Protein AF-A0A7V5A9C6-F1 (afdb_monomer_lite)

Foldseek 3Di:
DDDPDDPPVVVVVVVPPPPPPPPDPQKDFPDWDCFPPNAWTKTKMAGAHPDAFFWDQQAQPFDFDCPDHPPGDGPDGHHPDDCRGTHTGGDIDMDTDPPRLPRYPPVCVVVD

Structure (mmCIF, N/CA/C/O backbone):
data_AF-A0A7V5A9C6-F1
#
_entry.id   AF-A0A7V5A9C6-F1
#
loop_
_atom_site.group_PDB
_atom_site.id
_atom_site.type_symbol
_atom_site.label_atom_id
_atom_site.label_alt_id
_atom_site.label_comp_id
_atom_site.label_asym_id
_atom_site.label_entity_id
_atom_site.label_seq_id
_atom_site.pdbx_PDB_ins_code
_atom_site.Cartn_x
_atom_site.Cartn_y
_atom_site.Cartn_z
_atom_site.occupancy
_atom_site.B_iso_or_equiv
_atom_site.auth_seq_id
_atom_site.auth_comp_id
_atom_site.auth_asym_id
_atom_site.auth_atom_id
_atom_site.pdbx_PDB_model_num
ATOM 1 N N . MET A 1 1 ? -49.536 37.762 32.668 1.00 52.47 1 MET A N 1
ATOM 2 C CA . MET A 1 1 ? -48.126 37.530 33.047 1.00 52.47 1 MET A CA 1
ATOM 3 C C . MET A 1 1 ? -47.794 36.062 32.801 1.00 52.47 1 MET A C 1
ATOM 5 O O . MET A 1 1 ? -48.203 35.228 33.588 1.00 52.47 1 MET A O 1
ATOM 9 N N . ALA A 1 2 ? -47.131 35.751 31.684 1.00 46.41 2 ALA A N 1
ATOM 10 C CA . ALA A 1 2 ? -46.465 34.472 31.407 1.00 46.41 2 ALA A CA 1
ATOM 11 C C . ALA A 1 2 ? -45.445 34.745 30.285 1.00 46.41 2 ALA A C 1
ATOM 13 O O . ALA A 1 2 ? -45.824 35.259 29.235 1.00 46.41 2 ALA A O 1
ATOM 14 N N . ARG A 1 3 ? -44.147 34.530 30.535 1.00 52.09 3 ARG A N 1
ATOM 15 C CA . ARG A 1 3 ? -43.073 34.808 29.561 1.00 52.09 3 ARG A CA 1
ATOM 16 C C . ARG A 1 3 ? -42.928 33.600 28.620 1.00 52.09 3 ARG A C 1
ATOM 18 O O . ARG A 1 3 ? -42.736 32.498 29.131 1.00 52.09 3 ARG A O 1
ATOM 25 N N . PRO A 1 4 ? -42.974 33.762 27.286 1.00 51.38 4 PRO A N 1
ATOM 26 C CA . PRO A 1 4 ? -42.681 32.674 26.360 1.00 51.38 4 PRO A CA 1
ATOM 27 C C . PRO A 1 4 ? -41.157 32.548 26.232 1.00 51.38 4 PRO A C 1
ATOM 29 O O . PRO A 1 4 ? -40.511 33.445 25.701 1.00 51.38 4 PRO A O 1
ATOM 32 N N . GLY A 1 5 ? -40.547 31.484 26.761 1.00 56.78 5 GLY A N 1
ATOM 33 C CA . GLY A 1 5 ? -39.080 31.388 26.715 1.00 56.78 5 GLY A CA 1
ATOM 34 C C . GLY A 1 5 ? -38.445 30.094 27.216 1.00 56.78 5 GLY A C 1
ATOM 35 O O . GLY A 1 5 ? -37.365 30.160 27.785 1.00 56.78 5 GLY A O 1
ATOM 36 N N . GLY A 1 6 ? -39.096 28.935 27.062 1.00 58.03 6 GLY A N 1
ATOM 37 C CA . GLY A 1 6 ? -38.669 27.719 27.773 1.00 58.03 6 GLY A CA 1
ATOM 38 C C . GLY A 1 6 ? -38.111 26.544 26.964 1.00 58.03 6 GLY A C 1
ATOM 39 O O . GLY A 1 6 ? -37.591 25.631 27.588 1.00 58.03 6 GLY A O 1
ATOM 40 N N . ILE A 1 7 ? -38.240 26.492 25.628 1.00 55.53 7 ILE A N 1
ATOM 41 C CA . ILE A 1 7 ? -38.058 25.206 24.903 1.00 55.53 7 ILE A CA 1
ATOM 42 C C . ILE A 1 7 ? -37.033 25.255 23.749 1.00 55.53 7 ILE A C 1
ATOM 44 O O . ILE A 1 7 ? -36.560 24.214 23.309 1.00 55.53 7 ILE A O 1
ATOM 48 N N . PHE A 1 8 ? -36.584 26.430 23.295 1.00 48.34 8 PHE A N 1
ATOM 49 C CA . PHE A 1 8 ? -35.689 26.514 22.123 1.00 48.34 8 PHE A CA 1
ATOM 50 C C . PHE A 1 8 ? -34.189 26.328 22.422 1.00 48.34 8 PHE A C 1
ATOM 52 O O . PHE A 1 8 ? -33.422 26.015 21.517 1.00 48.34 8 PHE A O 1
ATOM 59 N N . VAL A 1 9 ? -33.756 26.474 23.677 1.00 51.78 9 VAL A N 1
ATOM 60 C CA . VAL A 1 9 ? -32.334 26.393 24.063 1.00 51.78 9 VAL A CA 1
ATOM 61 C C . VAL A 1 9 ? -31.771 24.952 24.129 1.00 51.78 9 VAL A C 1
ATOM 63 O O . VAL A 1 9 ? -30.645 24.760 23.671 1.00 51.78 9 VAL A O 1
ATOM 66 N N . PRO A 1 10 ? -32.489 23.905 24.602 1.00 52.00 10 PRO A N 1
ATOM 67 C CA . PRO A 1 10 ? -31.919 22.552 24.665 1.00 52.00 10 PRO A CA 1
ATOM 68 C C . PRO A 1 10 ? -31.874 21.824 23.308 1.00 52.00 10 PRO A C 1
ATOM 70 O O . PRO A 1 10 ? -31.072 20.909 23.142 1.00 52.00 10 PRO A O 1
ATOM 73 N N . LEU A 1 11 ? -32.684 22.233 22.321 1.00 50.44 11 LEU A N 1
ATOM 74 C CA . LEU A 1 11 ? -32.725 21.585 21.001 1.00 50.44 11 LEU A CA 1
ATOM 75 C C . LEU A 1 11 ? -31.501 21.939 20.133 1.00 50.44 11 LEU A C 1
ATOM 77 O O . LEU A 1 11 ? -31.036 21.113 19.354 1.00 50.44 11 LEU A O 1
ATOM 81 N N . ILE A 1 12 ? -30.940 23.140 20.310 1.00 53.06 12 ILE A N 1
ATOM 82 C CA . ILE A 1 12 ? -29.739 23.601 19.591 1.00 53.06 12 ILE A CA 1
ATOM 83 C C . ILE A 1 12 ? -28.460 22.988 20.195 1.00 53.06 12 ILE A C 1
ATOM 85 O O . ILE A 1 12 ? -27.522 22.690 19.460 1.00 53.06 12 ILE A O 1
ATOM 89 N N . LEU A 1 13 ? -28.432 22.701 21.506 1.00 50.47 13 LEU A N 1
ATOM 90 C CA . LEU A 1 13 ? -27.293 22.020 22.142 1.00 50.47 13 LEU A CA 1
ATOM 91 C C . LEU A 1 13 ? -27.164 20.546 21.711 1.00 50.47 13 LEU A C 1
ATOM 93 O O . LEU A 1 13 ? -26.050 20.052 21.560 1.00 50.47 13 LEU A O 1
ATOM 97 N N . ALA A 1 14 ? -28.285 19.856 21.470 1.00 52.69 14 ALA A N 1
ATOM 98 C CA . ALA A 1 14 ? -28.292 18.458 21.028 1.00 52.69 14 ALA A CA 1
ATOM 99 C C . ALA A 1 14 ? -27.794 18.273 19.580 1.00 52.69 14 ALA A C 1
ATOM 101 O O . ALA A 1 14 ? -27.270 17.216 19.243 1.00 52.69 14 ALA A O 1
ATOM 102 N N . PHE A 1 15 ? -27.910 19.305 18.737 1.00 48.50 15 PHE A N 1
ATOM 103 C CA . PHE A 1 15 ? -27.414 19.290 17.354 1.00 48.50 15 PHE A CA 1
ATOM 104 C C . PHE A 1 15 ? -25.913 19.622 17.252 1.00 48.50 15 PHE A C 1
ATOM 106 O O . PHE A 1 15 ? -25.298 19.413 16.212 1.00 48.50 15 PHE A O 1
ATOM 113 N N . SER A 1 16 ? -25.320 20.143 18.334 1.00 53.56 16 SER A N 1
ATOM 114 C CA . SER A 1 16 ? -23.945 20.653 18.363 1.00 53.56 16 SER A CA 1
ATOM 115 C C . SER A 1 16 ? -22.912 19.640 18.866 1.00 53.56 16 SER A C 1
ATOM 117 O O . SER A 1 16 ? -21.743 20.003 19.026 1.00 53.56 16 SER A O 1
ATOM 119 N N . VAL A 1 17 ? -23.295 18.373 19.075 1.00 53.69 17 VAL A N 1
ATOM 120 C CA . VAL A 1 17 ? -22.329 17.267 19.161 1.00 53.69 17 VAL A CA 1
ATOM 121 C C . VAL A 1 17 ? -21.827 17.016 17.740 1.00 53.69 17 VAL A C 1
ATOM 123 O O . VAL A 1 17 ? -22.261 16.105 17.041 1.00 53.69 17 VAL A O 1
ATOM 126 N N . PHE A 1 18 ? -20.974 17.935 17.292 1.00 54.56 18 PHE A N 1
ATOM 127 C CA . PHE A 1 18 ? -20.227 17.868 16.053 1.00 54.56 18 PHE A CA 1
ATOM 128 C C . PHE A 1 18 ? -19.614 16.474 15.944 1.00 54.56 18 PHE A C 1
ATOM 130 O O . PHE A 1 18 ? -18.816 16.059 16.785 1.00 54.56 18 PHE A O 1
ATOM 137 N N . LEU A 1 19 ? -20.027 15.754 14.907 1.00 54.59 19 LEU A N 1
ATOM 138 C CA . LEU A 1 19 ? -19.373 14.560 14.406 1.00 54.59 19 LEU A CA 1
ATOM 139 C C . LEU A 1 19 ? -17.902 14.904 14.150 1.00 54.59 19 LEU A C 1
ATOM 141 O O . LEU A 1 19 ? -17.552 15.426 13.094 1.00 54.59 19 LEU A O 1
ATOM 145 N N . PHE A 1 20 ? -17.029 14.625 15.113 1.00 55.78 20 PHE A N 1
ATOM 146 C CA . PHE A 1 20 ? -15.609 14.498 14.832 1.00 55.78 20 PHE A CA 1
ATOM 147 C C . PHE A 1 20 ? -15.438 13.167 14.100 1.00 55.78 20 PHE A C 1
ATOM 149 O O . PHE A 1 20 ? -15.189 12.133 14.715 1.00 55.78 20 PHE A O 1
ATOM 156 N N . ALA A 1 21 ? -15.637 13.170 12.781 1.00 58.12 21 ALA A N 1
ATOM 157 C CA . ALA A 1 21 ? -15.102 12.109 11.945 1.00 58.12 21 ALA A CA 1
ATOM 158 C C . ALA A 1 21 ? -13.576 12.244 12.011 1.00 58.12 21 ALA A C 1
ATOM 160 O O . ALA A 1 21 ? -12.984 13.105 11.364 1.00 58.12 21 ALA A O 1
ATOM 161 N N . GLN A 1 22 ? -12.943 11.468 12.890 1.00 60.66 22 GLN A N 1
ATOM 162 C CA . GLN A 1 22 ? -11.496 11.349 12.892 1.00 60.66 22 GLN A CA 1
ATOM 163 C C . GLN A 1 22 ? -11.125 10.523 11.664 1.00 60.66 22 GLN A C 1
ATOM 165 O O . GLN A 1 22 ? -11.272 9.303 11.671 1.00 60.66 22 GLN A O 1
ATOM 170 N N . GLU A 1 23 ? -10.694 11.198 10.600 1.00 65.25 23 GLU A N 1
ATOM 171 C CA . GLU A 1 23 ? -10.099 10.544 9.437 1.00 65.25 23 GLU A CA 1
ATOM 172 C C . GLU A 1 23 ? -8.956 9.648 9.927 1.00 65.25 23 GLU A C 1
ATOM 174 O O . GLU A 1 23 ? -7.954 10.125 10.472 1.00 65.25 23 GLU A O 1
ATOM 179 N N . SER A 1 24 ? -9.130 8.329 9.811 1.00 74.75 24 SER A N 1
ATOM 180 C CA . SER A 1 24 ? -8.083 7.385 10.176 1.00 74.75 24 SER A CA 1
ATOM 181 C C . SER A 1 24 ? -7.113 7.291 9.014 1.00 74.75 24 SER A C 1
ATOM 183 O O . SER A 1 24 ? -7.466 6.828 7.927 1.00 74.75 24 SER A O 1
ATOM 185 N N . LEU A 1 25 ? -5.877 7.705 9.246 1.00 87.19 25 LEU A N 1
ATOM 186 C CA . LEU A 1 25 ? -4.819 7.547 8.269 1.00 87.19 25 LEU A CA 1
ATOM 187 C C . LEU A 1 25 ? -4.405 6.065 8.246 1.00 87.19 25 LEU A C 1
ATOM 189 O O . LEU A 1 25 ? -3.629 5.628 9.085 1.00 87.19 25 LEU A O 1
ATOM 193 N N . LEU A 1 26 ? -4.986 5.273 7.337 1.00 95.19 26 LEU A N 1
ATOM 194 C CA . LEU A 1 26 ? -4.834 3.808 7.321 1.00 95.19 26 LEU A CA 1
ATOM 195 C C . LEU A 1 26 ? -3.450 3.340 6.846 1.00 95.19 26 LEU A C 1
ATOM 197 O O . LEU A 1 26 ? -2.973 2.295 7.290 1.00 95.19 26 LEU A O 1
ATOM 201 N N . VAL A 1 27 ? -2.820 4.095 5.944 1.00 95.81 27 VAL A N 1
ATOM 202 C CA . VAL A 1 27 ? -1.490 3.821 5.382 1.00 95.81 27 VAL A CA 1
ATOM 203 C C . VAL A 1 27 ? -0.773 5.147 5.154 1.00 95.81 27 VAL A C 1
ATOM 205 O O . VAL A 1 27 ? -1.350 6.048 4.548 1.00 95.81 27 VAL A O 1
ATOM 208 N N . VAL A 1 28 ? 0.477 5.259 5.600 1.00 95.25 28 VAL A N 1
ATOM 209 C CA . VAL A 1 28 ? 1.341 6.429 5.358 1.00 95.25 28 VAL A CA 1
ATOM 210 C C . VAL A 1 28 ? 2.489 6.069 4.423 1.00 95.25 28 VAL A C 1
ATOM 212 O O . VAL A 1 28 ? 2.937 4.925 4.405 1.00 95.25 28 VAL A O 1
ATOM 215 N N . ILE A 1 29 ? 3.010 7.060 3.698 1.00 94.00 29 ILE A N 1
ATOM 216 C CA . ILE A 1 29 ? 4.356 6.977 3.120 1.00 94.00 29 ILE A CA 1
ATOM 217 C C . ILE A 1 29 ? 5.338 7.243 4.263 1.00 94.00 29 ILE A C 1
ATOM 219 O O . ILE A 1 29 ? 5.324 8.337 4.828 1.00 94.00 29 ILE A O 1
ATOM 223 N N . ASN A 1 30 ? 6.142 6.244 4.627 1.00 94.75 30 ASN A N 1
ATOM 224 C CA . ASN A 1 30 ? 7.138 6.378 5.689 1.00 94.75 30 ASN A CA 1
ATOM 225 C C . ASN A 1 30 ? 8.428 7.017 5.159 1.00 94.75 30 ASN A C 1
ATOM 227 O O . ASN A 1 30 ? 8.965 7.936 5.771 1.00 94.75 30 ASN A O 1
ATOM 231 N N . GLU A 1 31 ? 8.884 6.576 3.988 1.00 91.12 31 GLU A N 1
ATOM 232 C CA . GLU A 1 31 ? 10.069 7.108 3.318 1.00 91.12 31 GLU A CA 1
ATOM 233 C C . GLU A 1 31 ? 9.963 6.857 1.804 1.00 91.12 31 GLU A C 1
ATOM 235 O O . GLU A 1 31 ? 9.244 5.961 1.358 1.00 91.12 31 GLU A O 1
ATOM 240 N N . PHE A 1 32 ? 10.648 7.662 0.994 1.00 88.75 32 PHE A N 1
ATOM 241 C CA . PHE A 1 32 ? 10.823 7.396 -0.431 1.00 88.75 32 PHE A CA 1
ATOM 242 C C . PHE A 1 32 ? 12.175 7.926 -0.909 1.00 88.75 32 PHE A C 1
ATOM 244 O O . PHE A 1 32 ? 12.698 8.907 -0.376 1.00 88.75 32 PHE A O 1
ATOM 251 N N . GLY A 1 33 ? 12.723 7.299 -1.945 1.00 83.81 33 GLY A N 1
ATOM 252 C CA . GLY A 1 33 ? 13.979 7.697 -2.566 1.00 83.81 33 GLY A CA 1
ATOM 253 C C . GLY A 1 33 ? 13.887 7.659 -4.086 1.00 83.81 33 GLY A C 1
ATOM 254 O O . GLY A 1 33 ? 13.261 6.775 -4.658 1.00 83.81 33 GLY A O 1
ATOM 255 N N . GLN A 1 34 ? 14.529 8.621 -4.747 1.00 79.56 34 GLN A N 1
ATOM 256 C CA . GLN A 1 34 ? 14.626 8.698 -6.216 1.00 79.56 34 GLN A CA 1
ATOM 257 C C . GLN A 1 34 ? 15.880 7.982 -6.762 1.00 79.56 34 GLN A C 1
ATOM 259 O O . GLN A 1 34 ? 16.184 8.039 -7.953 1.00 79.56 34 GLN A O 1
ATOM 264 N N . GLY A 1 35 ? 16.658 7.367 -5.866 1.00 76.25 35 GLY A N 1
ATOM 265 C CA . GLY A 1 35 ? 17.939 6.749 -6.179 1.00 76.25 35 GLY A CA 1
ATOM 266 C C . GLY A 1 35 ? 18.918 7.701 -6.881 1.00 76.25 35 GLY A C 1
ATOM 267 O O . GLY A 1 35 ? 19.030 8.875 -6.514 1.00 76.25 35 GLY A O 1
ATOM 268 N N . LYS A 1 36 ? 19.668 7.204 -7.872 1.00 73.06 36 LYS A N 1
ATOM 269 C CA . LYS A 1 36 ? 20.655 7.982 -8.643 1.00 73.06 36 LYS A CA 1
ATOM 270 C C . LYS A 1 36 ? 20.421 7.822 -10.145 1.00 73.06 36 LYS A C 1
ATOM 272 O O . LYS A 1 36 ? 20.629 6.751 -10.708 1.00 73.06 36 LYS A O 1
ATOM 277 N N . GLY A 1 37 ? 20.050 8.919 -10.809 1.00 67.00 37 GLY A N 1
ATOM 278 C CA . GLY A 1 37 ? 19.863 8.952 -12.265 1.00 67.00 37 GLY A CA 1
ATOM 279 C C . GLY A 1 37 ? 18.722 8.059 -12.771 1.00 67.00 37 GLY A C 1
ATOM 280 O O . GLY A 1 37 ? 18.862 7.484 -13.845 1.00 67.00 37 GLY A O 1
ATOM 281 N N . GLY A 1 38 ? 17.644 7.907 -11.989 1.00 65.88 38 GLY A N 1
ATOM 282 C CA . GLY A 1 38 ? 16.478 7.070 -12.321 1.00 65.88 38 GLY A CA 1
ATOM 283 C C . GLY A 1 38 ? 16.627 5.581 -11.979 1.00 65.88 38 GLY A C 1
ATOM 284 O O . GLY A 1 38 ? 15.746 4.788 -12.289 1.00 65.88 38 GLY A O 1
ATOM 285 N N . ASN A 1 39 ? 17.736 5.182 -11.348 1.00 70.50 39 ASN A N 1
ATOM 286 C CA . ASN A 1 39 ? 17.939 3.830 -10.817 1.00 70.50 39 ASN A CA 1
ATOM 287 C C . ASN A 1 39 ? 17.875 3.862 -9.291 1.00 70.50 39 ASN A C 1
ATOM 289 O O . ASN A 1 39 ? 18.366 4.818 -8.690 1.00 70.50 39 ASN A O 1
ATOM 293 N N . GLY A 1 40 ? 17.325 2.818 -8.672 1.00 75.56 40 GLY A N 1
ATOM 294 C CA . GLY A 1 40 ? 17.208 2.697 -7.219 1.00 75.56 40 GLY A CA 1
ATOM 295 C C . GLY A 1 40 ? 16.065 3.515 -6.628 1.00 75.56 40 GLY A C 1
ATOM 296 O O . GLY A 1 40 ? 16.180 3.993 -5.502 1.00 75.56 40 GLY A O 1
ATOM 297 N N . GLU A 1 41 ? 14.991 3.730 -7.387 1.00 83.12 41 GLU A N 1
ATOM 298 C CA . GLU A 1 41 ? 13.782 4.366 -6.868 1.00 83.12 41 GLU A CA 1
ATOM 299 C C . GLU A 1 41 ? 13.004 3.386 -5.996 1.00 83.12 41 GLU A C 1
ATOM 301 O O . GLU A 1 41 ? 12.876 2.197 -6.317 1.00 83.12 41 GLU A O 1
ATOM 306 N N . TRP A 1 42 ? 12.482 3.895 -4.888 1.00 86.81 42 TRP A N 1
ATOM 307 C CA . TRP A 1 42 ? 11.691 3.106 -3.962 1.00 86.81 42 TRP A CA 1
ATOM 308 C C . TRP A 1 42 ? 10.763 3.988 -3.130 1.00 86.81 42 TRP A C 1
ATOM 310 O O . TRP A 1 42 ? 11.004 5.181 -2.928 1.00 86.81 42 TRP A O 1
ATOM 320 N N . VAL A 1 43 ? 9.709 3.370 -2.615 1.00 89.69 43 VAL A N 1
ATOM 321 C CA . VAL A 1 43 ? 8.819 3.944 -1.609 1.00 89.69 43 VAL A CA 1
ATOM 322 C C . VAL A 1 43 ? 8.536 2.898 -0.537 1.00 89.69 43 VAL A C 1
ATOM 324 O O . VAL A 1 43 ? 8.374 1.708 -0.820 1.00 89.69 43 VAL A O 1
ATOM 327 N N . GLU A 1 44 ? 8.477 3.348 0.705 1.00 92.56 44 GLU A N 1
ATOM 328 C CA . GLU A 1 44 ? 8.071 2.547 1.843 1.00 92.56 44 GLU A CA 1
ATOM 329 C C . GLU A 1 44 ? 6.733 3.053 2.371 1.00 92.56 44 GLU A C 1
ATOM 331 O O . GLU A 1 44 ? 6.554 4.235 2.677 1.00 92.56 44 GLU A O 1
ATOM 336 N N . LEU A 1 45 ? 5.785 2.131 2.478 1.00 95.44 45 LEU A N 1
ATOM 337 C CA . LEU A 1 45 ? 4.478 2.365 3.063 1.00 95.44 45 LEU A CA 1
ATOM 338 C C . LEU A 1 45 ? 4.417 1.689 4.430 1.00 95.44 45 LEU A C 1
ATOM 340 O O . LEU A 1 45 ? 4.771 0.517 4.556 1.00 95.44 45 LEU A O 1
ATOM 344 N N . LEU A 1 46 ? 3.900 2.394 5.431 1.00 95.75 46 LEU A N 1
ATOM 345 C CA . LEU A 1 46 ? 3.564 1.815 6.728 1.00 95.75 46 LEU A CA 1
ATOM 346 C C . LEU A 1 46 ? 2.048 1.682 6.844 1.00 95.75 46 LEU A C 1
ATOM 348 O O . LEU A 1 46 ? 1.317 2.674 6.771 1.00 95.75 46 LEU A O 1
ATOM 352 N N . VAL A 1 47 ? 1.573 0.457 7.065 1.00 97.06 47 VAL A N 1
ATOM 353 C CA . VAL A 1 47 ? 0.167 0.192 7.384 1.00 97.06 47 VAL A CA 1
ATOM 354 C C . VAL A 1 47 ? -0.077 0.561 8.842 1.00 97.06 47 VAL A C 1
ATOM 356 O O . VAL A 1 47 ? 0.450 -0.079 9.746 1.00 97.06 47 VAL A O 1
ATOM 359 N N . VAL A 1 48 ? -0.879 1.593 9.083 1.00 95.75 48 VAL A N 1
ATOM 360 C CA . VAL A 1 48 ? -1.208 2.089 10.431 1.00 95.75 48 VAL A CA 1
ATOM 361 C C . VAL A 1 48 ? -2.500 1.447 10.940 1.00 95.75 48 VAL A C 1
ATOM 363 O O . VAL A 1 48 ? -2.595 1.073 12.109 1.00 95.75 48 VAL A O 1
ATOM 366 N N . GLY A 1 49 ? -3.481 1.269 10.050 1.00 94.12 49 GLY A N 1
ATOM 367 C CA . GLY A 1 49 ? -4.801 0.743 10.389 1.00 94.12 49 GLY A CA 1
ATOM 368 C C . GLY A 1 49 ? -5.593 1.646 11.341 1.00 94.12 49 GLY A C 1
ATOM 369 O O . GLY A 1 49 ? -5.316 2.834 11.487 1.00 94.12 49 GLY A O 1
ATOM 370 N N . THR A 1 50 ? -6.613 1.083 11.987 1.00 93.25 50 THR A N 1
ATOM 371 C CA . THR A 1 50 ? -7.473 1.803 12.947 1.00 93.25 50 THR A CA 1
ATOM 372 C C . THR A 1 50 ? -7.018 1.628 14.400 1.00 93.25 50 THR A C 1
ATOM 374 O O . THR A 1 50 ? -7.704 2.071 15.319 1.00 93.25 50 THR A O 1
ATOM 377 N N . GLY A 1 51 ? -5.893 0.945 14.628 1.00 88.44 51 GLY A N 1
ATOM 378 C CA . GLY A 1 51 ? -5.349 0.647 15.953 1.00 88.44 51 GLY A CA 1
ATOM 379 C C . GLY A 1 51 ? -4.585 -0.683 16.017 1.00 88.44 51 GLY A C 1
ATOM 380 O O . GLY A 1 51 ? -4.433 -1.368 14.998 1.00 88.44 51 GLY A O 1
ATOM 381 N N . PRO A 1 52 ? -4.108 -1.078 17.212 1.00 89.44 52 PRO A N 1
ATOM 382 C CA . PRO A 1 52 ? -3.406 -2.344 17.413 1.00 89.44 52 PRO A CA 1
ATOM 383 C C . PRO A 1 52 ? -4.233 -3.544 16.945 1.00 89.44 52 PRO A C 1
ATOM 385 O O . PRO A 1 52 ? -5.448 -3.577 17.134 1.00 89.44 52 PRO A O 1
ATOM 388 N N . CYS A 1 53 ? -3.568 -4.533 16.345 1.00 92.38 53 CYS A N 1
ATOM 389 C CA . CYS A 1 53 ? -4.189 -5.759 15.824 1.00 92.38 53 CYS A CA 1
ATOM 390 C C . CYS A 1 53 ? -5.263 -5.538 14.736 1.00 92.38 53 CYS A C 1
ATOM 392 O O . CYS A 1 53 ? -5.997 -6.470 14.408 1.00 92.38 53 CYS A O 1
ATOM 394 N N . SER A 1 54 ? -5.365 -4.332 14.167 1.00 95.88 54 SER A N 1
ATOM 395 C CA . SER A 1 54 ? -6.228 -4.072 13.014 1.00 95.88 54 SER A CA 1
ATOM 396 C C . SER A 1 54 ? -5.576 -4.533 11.707 1.00 95.88 54 SER A C 1
ATOM 398 O O . SER A 1 54 ? -4.372 -4.797 11.640 1.00 95.88 54 SER A O 1
ATOM 400 N N . THR A 1 55 ? -6.389 -4.640 10.657 1.00 97.56 55 THR A N 1
ATOM 401 C CA . THR A 1 55 ? -5.929 -4.935 9.297 1.00 97.56 55 THR A CA 1
ATOM 402 C C . THR A 1 55 ? -6.535 -3.940 8.315 1.00 97.56 55 THR A C 1
ATOM 404 O O . THR A 1 55 ? -7.583 -3.354 8.593 1.00 97.56 55 THR A O 1
ATOM 407 N N . VAL A 1 56 ? -5.878 -3.752 7.173 1.00 97.69 56 VAL A N 1
ATOM 408 C CA . VAL A 1 56 ? -6.346 -2.896 6.079 1.00 97.69 56 VAL A CA 1
ATOM 409 C C . VAL A 1 56 ? -6.458 -3.725 4.800 1.00 97.69 56 VAL A C 1
ATOM 411 O O . VAL A 1 56 ? -5.542 -4.472 4.453 1.00 97.69 56 VAL A O 1
ATOM 414 N N . ASP A 1 57 ? -7.581 -3.591 4.094 1.00 97.62 57 ASP A N 1
ATOM 415 C CA . ASP A 1 57 ? -7.753 -4.146 2.750 1.00 97.62 57 ASP A CA 1
ATOM 416 C C . ASP A 1 57 ? -7.150 -3.187 1.719 1.00 97.62 57 ASP A C 1
ATOM 418 O O . ASP A 1 57 ? -7.699 -2.117 1.451 1.00 97.62 57 ASP A O 1
ATOM 422 N N . LEU A 1 58 ? -6.003 -3.572 1.158 1.00 97.94 58 LEU A N 1
ATOM 423 C CA . LEU A 1 58 ? -5.263 -2.798 0.161 1.00 97.94 58 LEU A CA 1
ATOM 424 C C . LEU A 1 58 ? -5.611 -3.193 -1.276 1.00 97.94 58 LEU A C 1
ATOM 426 O O . LEU A 1 58 ? -5.056 -2.627 -2.219 1.00 97.94 58 LEU A O 1
ATOM 430 N N . ARG A 1 59 ? -6.511 -4.158 -1.503 1.00 97.94 59 ARG A N 1
ATOM 431 C CA . ARG A 1 59 ? -6.857 -4.582 -2.869 1.00 97.94 59 ARG A CA 1
ATOM 432 C C . ARG A 1 59 ? -7.394 -3.394 -3.667 1.00 97.94 59 ARG A C 1
ATOM 434 O O . ARG A 1 59 ? -8.252 -2.653 -3.200 1.00 97.94 59 ARG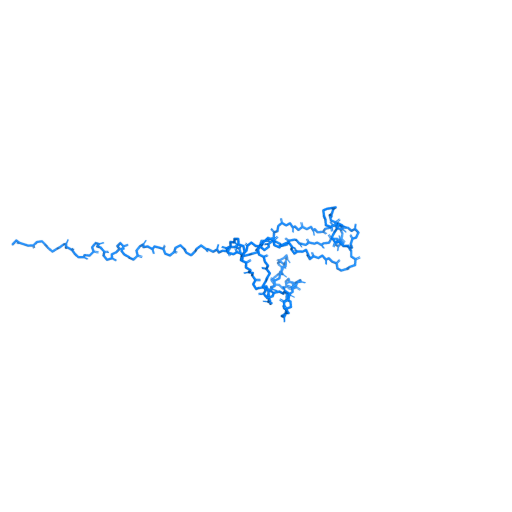 A O 1
ATOM 441 N N . ASN A 1 60 ? -6.924 -3.251 -4.905 1.00 95.56 60 ASN A N 1
ATOM 442 C CA . ASN A 1 60 ? -7.244 -2.143 -5.813 1.00 95.56 60 ASN A CA 1
ATOM 443 C C . ASN A 1 60 ? -6.755 -0.752 -5.393 1.00 95.56 60 ASN A C 1
ATOM 445 O O . ASN A 1 60 ? -7.033 0.197 -6.130 1.00 95.56 60 ASN A O 1
ATOM 449 N N . TRP A 1 61 ? -6.018 -0.606 -4.289 1.00 95.19 61 TRP A N 1
ATOM 450 C CA . TRP A 1 61 ? -5.375 0.668 -3.979 1.00 95.19 61 TRP A CA 1
ATOM 451 C C . TRP A 1 61 ? -4.391 1.049 -5.085 1.00 95.19 61 TRP A C 1
ATOM 453 O O . TRP A 1 61 ? -3.772 0.186 -5.717 1.00 95.19 61 TRP A O 1
ATOM 463 N N . VAL A 1 62 ? -4.262 2.353 -5.321 1.00 91.94 62 VAL A N 1
ATOM 464 C CA . VAL A 1 62 ? -3.394 2.920 -6.353 1.00 91.94 62 VAL A CA 1
ATOM 465 C 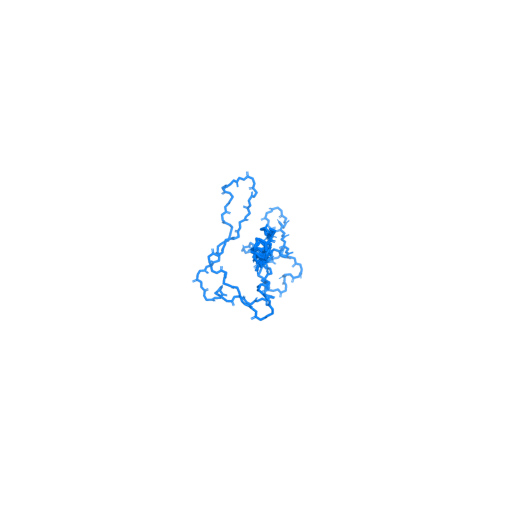C . VAL A 1 62 ? -2.406 3.867 -5.692 1.00 91.94 62 VAL A C 1
ATOM 467 O O . VAL A 1 62 ? -2.817 4.850 -5.079 1.00 91.94 62 VAL A O 1
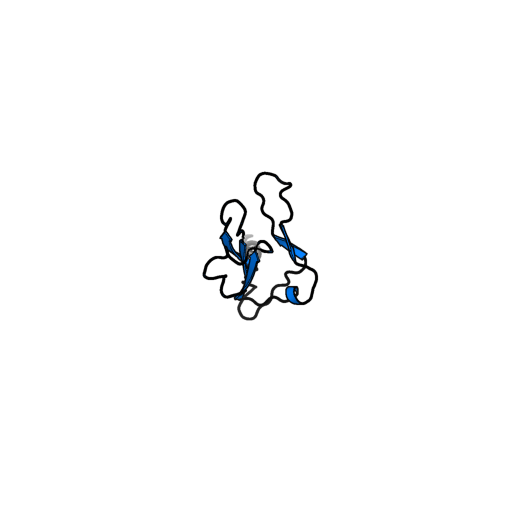ATOM 470 N N . LEU A 1 63 ? -1.116 3.584 -5.857 1.00 90.19 63 LEU A N 1
ATOM 471 C CA . LEU A 1 63 ? -0.052 4.532 -5.555 1.00 90.19 63 LEU A CA 1
ATOM 472 C C . LEU A 1 63 ? 0.328 5.258 -6.847 1.00 90.19 63 LEU A C 1
ATOM 474 O O . LEU A 1 63 ? 0.628 4.627 -7.868 1.00 90.19 63 LEU A O 1
ATOM 478 N N . ARG A 1 64 ? 0.285 6.589 -6.802 1.00 85.69 64 ARG A N 1
ATOM 479 C CA . ARG A 1 64 ? 0.528 7.458 -7.952 1.00 85.69 64 ARG A CA 1
ATOM 480 C C . ARG A 1 64 ? 1.454 8.606 -7.563 1.00 85.69 64 ARG A C 1
ATOM 482 O O . ARG A 1 64 ? 1.214 9.255 -6.550 1.00 85.69 64 ARG A O 1
ATOM 489 N N . ASP A 1 65 ? 2.450 8.864 -8.401 1.00 80.88 65 ASP A N 1
ATOM 490 C CA . ASP A 1 65 ? 3.204 10.113 -8.413 1.00 80.88 65 ASP A CA 1
ATOM 491 C C . ASP A 1 65 ? 2.516 11.101 -9.374 1.00 80.88 65 ASP A C 1
ATOM 493 O O . ASP A 1 65 ? 2.145 10.748 -10.494 1.00 80.88 65 ASP A O 1
ATOM 497 N N . TYR A 1 66 ? 2.271 12.319 -8.889 1.00 78.25 66 TYR A N 1
ATOM 498 C CA . TYR A 1 66 ? 1.557 13.392 -9.592 1.00 78.25 66 TYR A CA 1
ATOM 499 C C . TYR A 1 66 ? 2.502 14.483 -10.127 1.00 78.25 66 TYR A C 1
ATOM 501 O O . TYR A 1 66 ? 2.062 15.598 -10.418 1.00 78.25 66 TYR A O 1
ATOM 509 N N . GLN A 1 67 ? 3.801 14.205 -10.242 1.00 72.44 67 GLN A N 1
ATOM 510 C CA . GLN A 1 67 ? 4.753 15.131 -10.854 1.00 72.44 67 GLN A CA 1
ATOM 511 C C . GLN A 1 67 ? 4.346 15.532 -12.289 1.00 72.44 67 GLN A C 1
ATOM 513 O O . GLN A 1 67 ? 4.247 14.701 -13.186 1.00 72.44 67 GLN A O 1
ATOM 518 N N . GLY A 1 68 ? 4.185 16.840 -12.517 1.00 58.19 68 GLY A N 1
ATOM 519 C CA . GLY A 1 68 ? 4.263 17.482 -13.838 1.00 58.19 68 GLY A CA 1
ATOM 520 C C . GLY A 1 68 ? 3.007 17.500 -14.717 1.00 58.19 68 GLY A C 1
ATOM 521 O O . GLY A 1 68 ? 2.819 18.475 -15.444 1.00 58.19 68 GLY A O 1
ATOM 522 N N . ASP A 1 69 ? 2.119 16.510 -14.648 1.00 57.03 69 ASP A N 1
ATOM 523 C CA . ASP A 1 69 ? 0.831 16.546 -15.345 1.00 57.03 69 ASP A CA 1
ATOM 524 C C . ASP A 1 69 ? -0.248 15.719 -14.616 1.00 57.03 69 ASP A C 1
ATOM 526 O O . ASP A 1 69 ? 0.018 14.812 -13.830 1.00 57.03 69 ASP A O 1
ATOM 530 N N . ALA A 1 70 ? -1.520 16.031 -14.872 1.00 57.66 70 ALA A N 1
ATOM 531 C CA . ALA A 1 70 ? -2.647 15.239 -14.367 1.00 57.66 70 ALA A CA 1
ATOM 532 C C . ALA A 1 70 ? -2.734 13.834 -15.011 1.00 57.66 70 ALA A C 1
ATOM 534 O O . ALA A 1 70 ? -3.634 13.055 -14.682 1.00 57.66 70 ALA A O 1
ATOM 535 N N . PHE A 1 71 ? -1.816 13.524 -15.934 1.00 55.88 71 PHE A N 1
ATOM 536 C CA . PHE A 1 71 ? -1.703 12.264 -16.661 1.00 55.88 71 PHE A CA 1
ATOM 537 C C . PHE A 1 71 ? -0.583 11.367 -16.112 1.00 55.88 71 PHE A C 1
ATOM 539 O O . PHE A 1 71 ? -0.401 10.268 -16.642 1.00 55.88 71 PHE A O 1
ATOM 546 N N . GLY A 1 72 ? 0.085 11.797 -15.029 1.00 56.97 72 GLY A N 1
ATOM 547 C CA . GLY A 1 72 ? 1.123 11.067 -14.319 1.00 56.97 72 GLY A CA 1
ATOM 548 C C . GLY A 1 72 ? 0.680 9.628 -14.123 1.00 56.97 72 GLY A C 1
ATOM 549 O O . GLY A 1 72 ? -0.421 9.359 -13.617 1.00 56.97 72 GLY A O 1
ATOM 550 N N . GLY A 1 73 ? 1.491 8.713 -14.653 1.00 63.12 73 GLY A N 1
ATOM 551 C CA . GLY A 1 73 ? 1.129 7.313 -14.809 1.00 63.12 73 GLY A CA 1
ATOM 552 C C . GLY A 1 73 ? 0.686 6.686 -13.490 1.00 63.12 73 GLY A C 1
ATOM 553 O O . GLY A 1 73 ? 1.082 7.090 -12.402 1.00 63.12 73 GLY A O 1
ATOM 554 N N . VAL A 1 74 ? -0.154 5.658 -13.562 1.00 66.69 74 VAL A N 1
ATOM 555 C CA . VAL A 1 74 ? -0.314 4.762 -12.413 1.00 66.69 74 VAL A CA 1
ATOM 556 C C . VAL A 1 74 ? 1.003 4.007 -12.245 1.00 66.69 74 VAL A C 1
ATOM 558 O O . VAL A 1 74 ? 1.370 3.246 -13.136 1.00 66.69 74 VAL A O 1
ATOM 561 N N . TYR A 1 75 ? 1.691 4.203 -11.119 1.00 78.06 75 TYR A N 1
ATOM 562 C CA . TYR A 1 75 ? 2.970 3.538 -10.850 1.00 78.06 75 TYR A CA 1
ATOM 563 C C . TYR A 1 75 ? 2.752 2.159 -10.237 1.00 78.06 75 TYR A C 1
ATOM 565 O O . TYR A 1 75 ? 3.415 1.202 -10.628 1.00 78.06 75 TYR A O 1
ATOM 573 N N . VAL A 1 76 ? 1.774 2.022 -9.331 1.00 88.81 76 VAL A N 1
ATOM 574 C CA . VAL A 1 76 ? 1.414 0.725 -8.743 1.00 88.81 76 VAL A CA 1
ATOM 575 C C . VAL A 1 76 ? -0.084 0.630 -8.484 1.00 88.81 76 VAL A C 1
ATOM 577 O O . VAL A 1 76 ? -0.695 1.535 -7.915 1.00 88.81 76 VAL A O 1
ATOM 580 N N . LYS A 1 77 ? -0.666 -0.519 -8.845 1.00 92.94 77 LYS A N 1
ATOM 581 C CA . LYS A 1 77 ? -1.988 -0.950 -8.384 1.00 92.94 77 LYS A CA 1
ATOM 582 C C . LYS A 1 77 ? -1.855 -2.266 -7.626 1.00 92.94 77 LYS A C 1
ATOM 584 O O . LYS A 1 77 ? -1.383 -3.257 -8.182 1.00 92.94 77 LYS A O 1
ATOM 589 N N . PHE A 1 78 ? -2.323 -2.292 -6.385 1.00 95.19 78 PHE A N 1
ATOM 590 C CA . PHE A 1 78 ? -2.370 -3.514 -5.588 1.00 95.19 78 PHE A CA 1
ATOM 591 C C . PHE A 1 78 ? -3.377 -4.501 -6.190 1.00 95.19 78 PHE A C 1
ATOM 593 O O . PHE A 1 78 ? -4.549 -4.175 -6.410 1.00 95.19 78 PHE A O 1
ATOM 600 N N . ALA A 1 79 ? -2.912 -5.716 -6.478 1.00 95.94 79 ALA A N 1
ATOM 601 C CA . ALA A 1 79 ? -3.721 -6.752 -7.108 1.00 95.94 79 ALA A CA 1
ATOM 602 C C . ALA A 1 79 ? -4.880 -7.217 -6.207 1.00 95.94 79 ALA A C 1
ATOM 604 O O . ALA A 1 79 ? -4.831 -7.132 -4.981 1.00 95.94 79 ALA A O 1
ATOM 605 N N . THR A 1 80 ? -5.930 -7.774 -6.808 1.00 97.50 80 THR A N 1
ATOM 606 C CA . THR A 1 80 ? -7.072 -8.355 -6.083 1.00 97.50 80 THR A CA 1
ATOM 607 C C . THR A 1 80 ? -6.773 -9.784 -5.629 1.00 97.50 80 THR A C 1
ATOM 609 O O . THR A 1 80 ? -7.438 -10.726 -6.054 1.00 97.50 80 THR A O 1
ATOM 612 N N . ILE A 1 81 ? -5.747 -9.951 -4.793 1.00 97.31 81 ILE A N 1
ATOM 613 C CA . ILE A 1 81 ? -5.294 -11.250 -4.272 1.00 97.31 81 ILE A CA 1
ATOM 614 C C . ILE A 1 81 ? -5.296 -11.269 -2.739 1.00 97.31 81 ILE A C 1
ATOM 616 O O . ILE A 1 81 ? -5.335 -10.226 -2.088 1.00 97.31 81 ILE A O 1
ATOM 620 N N . GLU A 1 82 ? -5.249 -12.472 -2.169 1.00 96.81 82 GLU A N 1
ATOM 621 C CA . GLU A 1 82 ? -5.452 -12.726 -0.736 1.00 96.81 82 GLU A CA 1
ATOM 622 C C . GLU A 1 82 ? -4.462 -11.995 0.176 1.00 96.81 82 GLU A C 1
ATOM 624 O O . GLU A 1 82 ? -4.867 -11.504 1.227 1.00 96.81 82 GLU A O 1
ATOM 629 N N . VAL A 1 83 ? -3.197 -11.855 -0.241 1.00 96.06 83 VAL A N 1
ATOM 630 C CA . VAL A 1 83 ? -2.162 -11.188 0.569 1.00 96.06 83 VAL A CA 1
ATOM 631 C C . VAL A 1 83 ? -2.501 -9.722 0.865 1.00 96.06 83 VAL A C 1
ATOM 633 O O . VAL A 1 83 ? -2.155 -9.217 1.926 1.00 96.06 83 VAL A O 1
ATOM 636 N N . TRP A 1 84 ? -3.242 -9.055 -0.028 1.00 97.94 84 TRP A N 1
ATOM 637 C CA . TRP A 1 84 ? -3.615 -7.647 0.123 1.00 97.94 84 TRP A CA 1
ATOM 638 C C . TRP A 1 84 ? -4.962 -7.438 0.819 1.00 97.94 84 TRP A C 1
ATOM 640 O O . TRP A 1 84 ? -5.305 -6.301 1.122 1.00 97.94 84 TRP A O 1
ATOM 650 N N . ARG A 1 85 ? -5.736 -8.501 1.083 1.00 98.12 85 ARG A N 1
ATOM 651 C CA . ARG A 1 85 ? -7.093 -8.380 1.648 1.00 98.12 85 ARG A CA 1
ATOM 652 C C . ARG A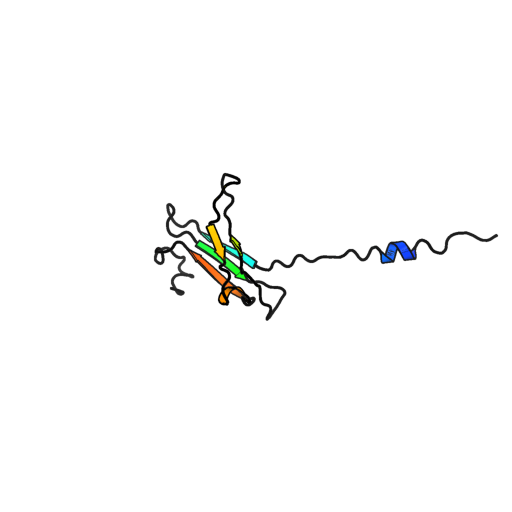 1 85 ? -7.106 -7.920 3.108 1.00 98.12 85 ARG A C 1
ATOM 654 O O . ARG A 1 85 ? -8.075 -7.307 3.536 1.00 98.12 85 ARG A O 1
ATOM 661 N N . ALA A 1 86 ? -6.094 -8.290 3.885 1.00 97.69 86 ALA A N 1
ATOM 662 C CA . ALA A 1 86 ? -6.073 -8.068 5.329 1.00 97.69 86 ALA A CA 1
ATOM 663 C C . ALA A 1 86 ? -4.638 -7.839 5.811 1.00 97.69 86 ALA A C 1
ATOM 665 O O . ALA A 1 86 ? -4.075 -8.656 6.540 1.00 97.69 86 ALA A O 1
ATOM 666 N N . VAL A 1 87 ? -4.031 -6.738 5.371 1.00 98.00 87 VAL A N 1
ATOM 667 C CA . VAL A 1 87 ? -2.650 -6.408 5.730 1.00 98.00 87 VAL A CA 1
ATOM 668 C C . VAL A 1 87 ? -2.606 -5.894 7.173 1.00 98.00 87 VAL A C 1
ATOM 670 O O . VAL A 1 87 ? -3.301 -4.920 7.469 1.00 98.00 87 VAL A O 1
ATOM 673 N N . PRO A 1 88 ? -1.838 -6.515 8.086 1.00 97.69 88 PRO A N 1
ATOM 674 C CA . PRO A 1 88 ? -1.796 -6.100 9.487 1.00 97.69 88 PRO A CA 1
ATOM 675 C C . PRO A 1 88 ? -1.221 -4.695 9.691 1.00 97.69 88 PRO A C 1
ATOM 677 O O . PRO A 1 88 ? -0.244 -4.315 9.042 1.00 97.69 88 PRO A O 1
ATOM 680 N N . ALA A 1 89 ? -1.774 -3.955 10.654 1.00 96.88 89 ALA A N 1
ATOM 681 C CA . ALA A 1 89 ? -1.150 -2.747 11.184 1.00 96.88 89 ALA A CA 1
ATOM 682 C C . ALA A 1 89 ? 0.274 -3.037 11.699 1.00 96.88 89 ALA A C 1
ATOM 684 O O . ALA A 1 89 ? 0.518 -4.058 12.343 1.00 96.88 89 ALA A O 1
ATOM 685 N N . GLY A 1 90 ? 1.211 -2.136 11.405 1.00 94.88 90 GLY A N 1
ATOM 686 C CA . GLY A 1 90 ? 2.648 -2.296 11.637 1.00 94.88 90 GLY A CA 1
ATOM 687 C C . GLY A 1 90 ? 3.414 -2.928 10.468 1.00 94.88 90 GLY A C 1
ATOM 688 O O . GLY A 1 90 ? 4.635 -3.033 10.541 1.00 94.88 90 GLY A O 1
ATOM 689 N N . THR A 1 91 ? 2.739 -3.334 9.388 1.00 96.31 91 THR A N 1
ATOM 690 C CA . THR A 1 91 ? 3.410 -3.872 8.193 1.00 96.31 91 THR A CA 1
ATOM 691 C C . THR A 1 91 ? 4.122 -2.758 7.427 1.00 96.31 91 THR A C 1
ATOM 693 O O . THR A 1 91 ? 3.485 -1.774 7.046 1.00 96.31 91 THR A O 1
ATOM 696 N N . LEU A 1 92 ? 5.416 -2.945 7.151 1.00 95.31 92 LEU A N 1
ATOM 697 C CA . LEU A 1 92 ? 6.164 -2.152 6.174 1.00 95.31 92 LEU A CA 1
ATOM 698 C C . LEU A 1 92 ? 6.092 -2.823 4.799 1.00 95.31 92 LEU A C 1
ATOM 700 O O . LEU A 1 92 ? 6.435 -3.998 4.655 1.00 95.31 92 LEU A O 1
ATOM 704 N N . ILE A 1 93 ? 5.635 -2.078 3.795 1.00 94.50 93 ILE A N 1
ATOM 705 C CA . ILE A 1 93 ? 5.576 -2.505 2.394 1.00 94.50 93 ILE A CA 1
ATOM 706 C C . ILE A 1 93 ? 6.578 -1.664 1.617 1.00 94.50 93 ILE A C 1
ATOM 708 O O . ILE A 1 93 ? 6.433 -0.448 1.537 1.00 94.50 93 ILE A O 1
ATOM 712 N N . VAL A 1 94 ? 7.558 -2.319 1.007 1.00 90.88 94 VAL A N 1
ATOM 713 C CA . VAL A 1 94 ? 8.574 -1.660 0.185 1.00 90.88 94 VAL A CA 1
ATOM 714 C C . VAL A 1 94 ? 8.295 -1.975 -1.275 1.00 90.88 94 VAL A C 1
ATOM 716 O O . VAL A 1 94 ? 8.219 -3.141 -1.666 1.00 90.88 94 VAL A O 1
ATOM 719 N N . ILE A 1 95 ? 8.146 -0.931 -2.082 1.00 89.00 95 ILE A N 1
ATOM 720 C CA . ILE A 1 95 ? 8.009 -1.025 -3.535 1.00 89.00 95 ILE A CA 1
ATOM 721 C C . ILE A 1 95 ? 9.259 -0.384 -4.126 1.00 89.00 95 ILE A C 1
ATOM 723 O O . ILE A 1 95 ? 9.596 0.742 -3.774 1.00 89.00 95 ILE A O 1
ATOM 727 N N . TYR A 1 96 ? 9.938 -1.099 -5.015 1.00 85.62 96 TYR A N 1
ATOM 728 C CA . TYR A 1 96 ? 11.188 -0.668 -5.629 1.00 85.62 96 TYR A CA 1
ATOM 729 C C . TYR A 1 96 ? 11.259 -1.124 -7.087 1.00 85.62 96 TYR A C 1
ATOM 731 O O . TYR A 1 96 ? 10.541 -2.043 -7.499 1.00 85.62 96 TYR A O 1
ATOM 739 N N . ASN A 1 97 ? 12.129 -0.486 -7.870 1.00 78.69 97 ASN A N 1
ATOM 740 C CA . ASN A 1 97 ? 12.310 -0.832 -9.277 1.00 78.69 97 ASN A CA 1
ATOM 741 C C . ASN A 1 97 ? 12.862 -2.261 -9.429 1.00 78.69 97 ASN A C 1
ATOM 743 O O . ASN A 1 97 ? 13.901 -2.625 -8.874 1.00 78.69 97 ASN A O 1
ATOM 747 N N . ALA A 1 98 ? 12.150 -3.086 -10.202 1.00 67.62 98 ALA A N 1
ATOM 748 C CA . ALA A 1 98 ? 12.519 -4.478 -10.426 1.00 67.62 98 ALA A CA 1
ATOM 749 C C . ALA A 1 98 ? 13.903 -4.579 -11.094 1.00 67.62 98 ALA A C 1
ATOM 751 O O . ALA A 1 98 ? 14.151 -3.952 -12.121 1.00 67.62 98 ALA A O 1
ATOM 752 N N . GLY A 1 99 ? 14.789 -5.397 -10.520 1.00 66.31 99 GLY A N 1
ATOM 753 C CA . GLY A 1 99 ? 16.158 -5.594 -11.011 1.00 66.31 99 GLY A CA 1
ATOM 754 C C . GLY A 1 99 ? 17.223 -4.727 -10.332 1.00 66.31 99 GLY A C 1
ATOM 755 O O . GLY A 1 99 ? 18.403 -4.946 -10.593 1.00 66.31 99 GLY A O 1
ATOM 756 N N . ASP A 1 100 ? 16.841 -3.810 -9.435 1.00 67.81 100 ASP A N 1
ATOM 757 C CA . ASP A 1 100 ? 17.779 -2.956 -8.699 1.00 67.81 100 ASP A CA 1
ATOM 758 C C . ASP A 1 100 ? 17.755 -3.218 -7.184 1.00 67.81 100 ASP A C 1
ATOM 760 O O . ASP A 1 100 ? 17.266 -2.419 -6.388 1.00 67.81 100 ASP A O 1
ATOM 764 N N . THR A 1 101 ? 18.285 -4.372 -6.772 1.00 63.56 101 THR A N 1
ATOM 765 C CA . THR A 1 101 ? 18.483 -4.694 -5.346 1.00 63.56 101 THR A CA 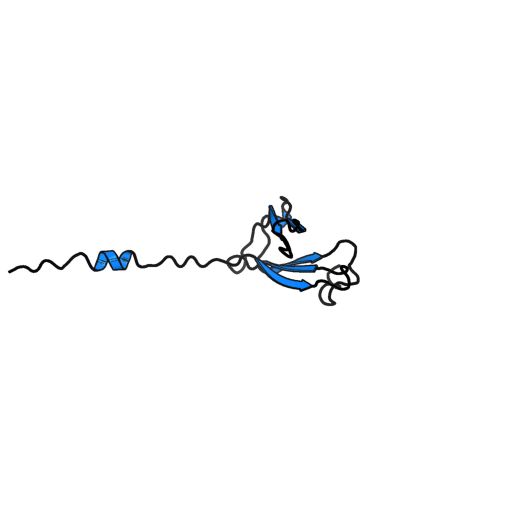1
ATOM 766 C C . THR A 1 101 ? 19.763 -4.078 -4.773 1.00 63.56 101 THR A C 1
ATOM 768 O O . THR A 1 101 ? 19.891 -3.934 -3.559 1.00 63.56 101 THR A O 1
ATOM 771 N N . GLY A 1 102 ? 20.717 -3.694 -5.630 1.00 63.34 102 GLY A N 1
ATOM 772 C CA . GLY A 1 102 ? 22.035 -3.197 -5.228 1.00 63.34 102 GLY A CA 1
ATOM 773 C C . GLY A 1 102 ? 22.051 -1.738 -4.770 1.00 63.34 102 GLY A C 1
ATOM 774 O O . GLY A 1 102 ? 22.918 -1.372 -3.978 1.00 63.34 102 GLY A O 1
ATOM 775 N N . ASN A 1 103 ? 21.100 -0.919 -5.232 1.00 63.91 103 ASN A N 1
ATOM 776 C CA . ASN A 1 103 ? 20.991 0.496 -4.858 1.00 63.91 103 ASN A CA 1
ATOM 777 C C . ASN A 1 103 ? 19.906 0.771 -3.805 1.00 63.91 103 ASN A C 1
ATOM 779 O O . ASN A 1 103 ? 19.587 1.933 -3.542 1.00 63.91 103 ASN A O 1
ATOM 783 N N . LEU A 1 104 ? 19.344 -0.273 -3.187 1.00 67.31 104 LEU A N 1
ATOM 784 C CA . LEU A 1 104 ? 18.448 -0.102 -2.049 1.00 67.31 104 LEU A CA 1
ATOM 785 C C . LEU A 1 104 ? 19.213 0.523 -0.862 1.00 67.31 104 LEU A C 1
ATOM 787 O O . LEU A 1 104 ? 20.386 0.199 -0.646 1.00 67.31 104 LEU A O 1
ATOM 791 N N . PRO A 1 105 ? 18.575 1.393 -0.055 1.00 63.94 105 PRO A N 1
ATOM 792 C CA . PRO A 1 105 ? 19.137 1.864 1.206 1.00 63.94 105 PRO A CA 1
ATOM 793 C C . PRO A 1 105 ? 19.655 0.699 2.051 1.00 63.94 105 PRO A C 1
ATOM 795 O O . PRO A 1 105 ? 19.059 -0.377 2.071 1.00 63.94 105 PRO A O 1
ATOM 798 N N . GLY A 1 106 ? 20.734 0.912 2.808 1.00 63.88 106 GLY A N 1
ATOM 799 C CA . GLY A 1 106 ? 21.355 -0.152 3.611 1.00 63.88 106 GLY A CA 1
ATOM 800 C C . GLY A 1 106 ? 20.442 -0.780 4.679 1.00 63.88 106 GLY A C 1
ATOM 801 O O . GLY A 1 106 ? 20.744 -1.861 5.186 1.00 63.88 106 GLY A O 1
ATOM 802 N N . SER A 1 107 ? 19.331 -0.125 5.033 1.00 63.12 107 SER A N 1
ATOM 803 C CA . SER A 1 107 ? 18.258 -0.698 5.857 1.00 63.12 107 SER A CA 1
ATOM 804 C C . SER A 1 107 ? 17.421 -1.737 5.099 1.00 63.12 107 SER A C 1
ATOM 806 O O . SER A 1 107 ? 16.994 -2.719 5.701 1.00 63.12 107 SER A O 1
ATOM 808 N N . LEU A 1 108 ? 17.235 -1.553 3.789 1.00 63.47 108 LEU A N 1
ATOM 809 C CA . LEU A 1 108 ? 16.387 -2.364 2.912 1.00 63.47 108 LEU A CA 1
ATOM 810 C C . LEU A 1 108 ? 17.152 -3.491 2.201 1.00 63.47 108 LEU A C 1
ATOM 812 O O . LEU A 1 108 ? 16.562 -4.525 1.902 1.00 63.47 108 LEU A O 1
ATOM 816 N N . SER A 1 109 ? 18.470 -3.362 2.014 1.00 59.81 109 SER A N 1
ATOM 817 C CA . SER A 1 109 ? 19.314 -4.415 1.413 1.00 59.81 109 SER A CA 1
ATOM 818 C C . SER A 1 109 ? 19.391 -5.716 2.228 1.00 59.81 109 SER A C 1
ATOM 820 O O . SER A 1 109 ? 19.895 -6.723 1.744 1.00 59.81 109 SER A O 1
ATOM 822 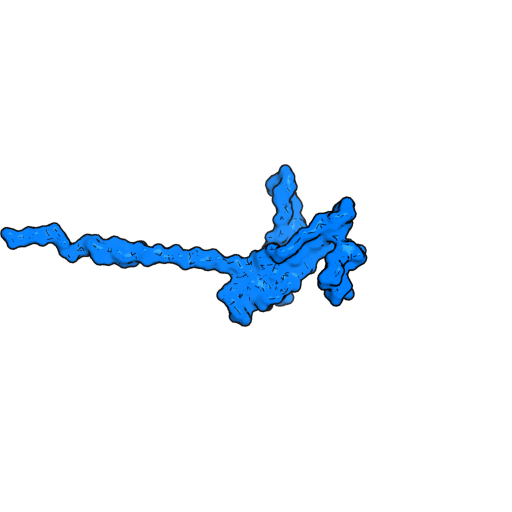N N . LYS A 1 110 ? 18.892 -5.715 3.470 1.00 60.44 110 LYS A N 1
ATOM 823 C CA . LYS A 1 110 ? 18.793 -6.905 4.332 1.00 60.44 110 LYS A CA 1
ATOM 824 C C . LYS A 1 110 ? 17.504 -7.709 4.122 1.00 60.44 110 LYS A C 1
ATOM 826 O O . LYS A 1 110 ? 17.347 -8.746 4.762 1.00 60.44 110 LYS A O 1
ATOM 831 N N . LEU A 1 111 ? 16.570 -7.207 3.309 1.00 53.91 111 LEU A N 1
ATOM 832 C CA . LEU A 1 111 ? 15.242 -7.796 3.099 1.00 53.91 111 LEU A CA 1
ATOM 833 C C . LEU A 1 111 ? 15.116 -8.579 1.776 1.00 53.91 111 LEU A C 1
ATOM 835 O O . LEU A 1 111 ? 14.095 -9.237 1.579 1.00 53.91 111 LEU A O 1
ATOM 839 N N . SER A 1 112 ? 16.118 -8.508 0.888 1.00 51.81 112 SER A N 1
ATOM 840 C CA . SER A 1 112 ? 16.202 -9.229 -0.399 1.00 51.81 112 SER A CA 1
ATOM 841 C C . SER A 1 112 ? 17.134 -10.430 -0.324 1.00 51.81 112 SER A C 1
ATOM 843 O O . SER A 1 112 ? 16.787 -11.481 -0.900 1.00 51.81 112 SER A O 1
#

Secondary structure (DSSP, 8-state):
-----SSHHHHHHHHTS---------EEEEEEE-TBTTBS-EEEEEE-TTSTT-EE--TT-EEE--SSSTT--EEEE--SSGGGTSEETT-EEEEE-TT--TTS-TTTTT--

pLDDT: mean 76.96, std 17.58, range [46.41, 98.12]

Sequence (112 aa):
MARPGGIFVPLILAFSVFLFAQESLLVVINEFGQGKGGNGEWVELLVVGTGPCSTVDLRNWVLRDYQGDAFGGVYVKFATIEVWRAVPAGTLIVIYNAGDTGNLPGSLSKLS

Radius of gyration: 23.47 Å; chains: 1; bounding box: 70×50×50 Å